Protein AF-A0A6I4MBW2-F1 (afdb_monomer_lite)

Foldseek 3Di:
DDDDDADKWKFWAWFAPQKKKKKKKKKFWDWADDPDPPGPGTDIDIDIDIFIWMWGDDAAKTDWTAGDPVQRQFTKIWHWHADPNGIGIMIMGDQRDDQDPPPSRRSYIDPMDMDMAHPPRDDSHDFDDPDDDDDDPVSSVVVNVVCVVCVPPRDDTDTDGDDDDPPPPDDDD

Radius of gyration: 21.02 Å; chains: 1; bounding box: 52×45×61 Å

Organism: NCBI:txid2650748

Structure (mmCIF, N/CA/C/O backbone):
data_AF-A0A6I4MBW2-F1
#
_entry.id   AF-A0A6I4MBW2-F1
#
loop_
_atom_site.group_PDB
_atom_site.id
_atom_site.type_symbol
_atom_site.label_atom_id
_atom_site.label_alt_id
_atom_site.label_comp_id
_atom_site.label_asym_id
_atom_site.label_entity_id
_atom_site.label_seq_id
_atom_site.pdbx_PDB_ins_code
_atom_site.Cartn_x
_atom_site.Cartn_y
_atom_site.Cartn_z
_atom_site.occupancy
_atom_site.B_iso_or_equiv
_atom_site.auth_seq_id
_atom_site.auth_comp_id
_atom_site.auth_asym_id
_atom_site.auth_atom_id
_atom_site.pdbx_PDB_model_num
ATOM 1 N N . MET A 1 1 ? 15.282 -25.421 -1.056 1.00 30.36 1 MET A N 1
ATOM 2 C CA . MET A 1 1 ? 15.347 -24.309 -2.029 1.00 30.36 1 MET A CA 1
ATOM 3 C C . MET A 1 1 ? 14.236 -23.324 -1.684 1.00 30.36 1 MET A C 1
ATOM 5 O O . MET A 1 1 ? 13.072 -23.618 -1.922 1.00 30.36 1 MET A O 1
ATOM 9 N N . VAL A 1 2 ? 14.560 -22.245 -0.965 1.00 24.80 2 VAL A N 1
ATOM 10 C CA . VAL A 1 2 ? 13.555 -21.325 -0.402 1.00 24.80 2 VAL A CA 1
ATOM 11 C C . VAL A 1 2 ? 13.124 -20.340 -1.486 1.00 24.80 2 VAL A C 1
ATOM 13 O O . VAL A 1 2 ? 13.929 -19.567 -1.992 1.00 24.80 2 VAL A O 1
ATOM 16 N N . SER A 1 3 ? 11.852 -20.411 -1.872 1.00 27.53 3 SER A N 1
ATOM 17 C CA . SER A 1 3 ? 11.255 -19.575 -2.912 1.00 27.53 3 SER A CA 1
ATOM 18 C C . SER A 1 3 ? 11.026 -18.140 -2.408 1.00 27.53 3 SER A C 1
ATOM 20 O O . SER A 1 3 ? 10.210 -17.874 -1.518 1.00 27.53 3 SER A O 1
ATOM 22 N N . LEU A 1 4 ? 11.765 -17.192 -2.982 1.00 38.53 4 LEU A N 1
ATOM 23 C CA . LEU A 1 4 ? 11.577 -15.749 -2.827 1.00 38.53 4 LEU A CA 1
ATOM 24 C C . LEU A 1 4 ? 10.564 -15.248 -3.876 1.00 38.53 4 LEU A C 1
ATOM 26 O O . LEU A 1 4 ? 10.945 -14.817 -4.954 1.00 38.53 4 LEU A O 1
ATOM 30 N N . ALA A 1 5 ? 9.261 -15.338 -3.590 1.00 37.22 5 ALA A N 1
ATOM 31 C CA . ALA A 1 5 ? 8.210 -14.545 -4.253 1.00 37.22 5 ALA A CA 1
ATOM 32 C C . ALA A 1 5 ? 6.895 -14.527 -3.432 1.00 37.22 5 ALA A C 1
ATOM 34 O O . ALA A 1 5 ? 6.623 -15.513 -2.740 1.00 37.22 5 ALA A O 1
ATOM 35 N N . PRO A 1 6 ? 6.033 -13.489 -3.506 1.00 48.16 6 PRO A N 1
ATOM 36 C CA . PRO A 1 6 ? 6.287 -12.066 -3.733 1.00 48.16 6 PRO A CA 1
ATOM 37 C C . PRO A 1 6 ? 5.987 -11.216 -2.474 1.00 48.16 6 PRO A C 1
ATOM 39 O O . PRO A 1 6 ? 5.326 -11.648 -1.526 1.00 48.16 6 PRO A O 1
ATOM 42 N N . SER A 1 7 ? 6.545 -10.009 -2.462 1.00 42.25 7 SER A N 1
ATOM 43 C CA . SER A 1 7 ? 6.583 -9.067 -1.344 1.00 42.25 7 SER A CA 1
ATOM 44 C C . SER A 1 7 ? 5.330 -8.188 -1.302 1.00 42.25 7 SER A C 1
ATOM 46 O O . SER A 1 7 ? 5.240 -7.203 -2.029 1.00 42.25 7 SER A O 1
ATOM 48 N N . SER A 1 8 ? 4.374 -8.521 -0.436 1.00 44.78 8 SER A N 1
ATOM 49 C CA . SER A 1 8 ? 3.382 -7.559 0.058 1.00 44.78 8 SER A CA 1
ATOM 50 C C . SER A 1 8 ? 3.852 -7.026 1.409 1.00 44.78 8 SER A C 1
ATOM 52 O O . SER A 1 8 ? 4.191 -7.824 2.290 1.00 44.78 8 SER A O 1
ATOM 54 N N . LEU A 1 9 ? 3.846 -5.709 1.601 1.00 51.44 9 LEU A N 1
ATOM 55 C CA . LEU A 1 9 ? 4.082 -5.116 2.915 1.00 51.44 9 LEU A CA 1
ATOM 56 C C . LEU A 1 9 ? 2.735 -4.720 3.519 1.00 51.44 9 LEU A C 1
ATOM 58 O O . LEU A 1 9 ? 2.014 -3.909 2.946 1.00 51.44 9 LEU A O 1
ATOM 62 N N . GLY A 1 10 ? 2.390 -5.319 4.657 1.00 39.66 10 GLY A N 1
ATOM 63 C CA . GLY A 1 10 ? 1.231 -4.930 5.453 1.00 39.66 10 GLY A CA 1
ATOM 64 C C . GLY A 1 10 ? 1.651 -4.105 6.663 1.00 39.66 10 GLY A C 1
ATOM 65 O O . GLY A 1 10 ? 2.543 -4.524 7.399 1.00 39.66 10 GLY A O 1
ATOM 66 N N . ALA A 1 11 ? 0.996 -2.972 6.895 1.00 46.81 11 ALA A N 1
ATOM 67 C CA . ALA A 1 11 ? 0.991 -2.286 8.182 1.00 46.81 11 ALA A CA 1
ATOM 68 C C . ALA A 1 11 ? -0.453 -2.256 8.691 1.00 46.81 11 ALA A C 1
ATOM 70 O O . ALA A 1 11 ? -1.370 -1.986 7.924 1.00 46.81 11 ALA A O 1
ATOM 71 N N . ALA A 1 12 ? -0.682 -2.552 9.968 1.00 44.44 12 ALA A N 1
ATOM 72 C CA . ALA A 1 12 ? -2.024 -2.575 10.543 1.00 44.44 12 ALA A CA 1
ATOM 73 C C . ALA A 1 12 ? -2.262 -1.355 11.441 1.00 44.44 12 ALA A C 1
ATOM 75 O O . ALA A 1 12 ? -2.073 -1.465 12.650 1.00 44.44 12 ALA A O 1
ATOM 76 N N . PRO A 1 13 ? -2.637 -0.184 10.894 1.00 44.97 13 PRO A N 1
ATOM 77 C CA . PRO A 1 13 ? -2.976 0.954 11.727 1.00 44.97 13 PRO A CA 1
ATOM 78 C C . PRO A 1 13 ? -4.255 0.678 12.515 1.00 44.97 13 PRO A C 1
ATOM 80 O O . PRO A 1 13 ? -5.359 0.555 11.979 1.00 44.97 13 PRO A O 1
ATOM 83 N N . SER A 1 14 ? -4.106 0.592 13.833 1.00 48.09 14 SER A N 1
ATOM 84 C CA . SER A 1 14 ? -5.254 0.647 14.721 1.00 48.09 14 SER A CA 1
ATOM 85 C C . SER A 1 14 ? -5.741 2.093 14.748 1.00 48.09 14 SER A C 1
ATOM 87 O O . SER A 1 14 ? -5.115 2.932 15.388 1.00 48.09 14 SER A O 1
ATOM 89 N N . THR A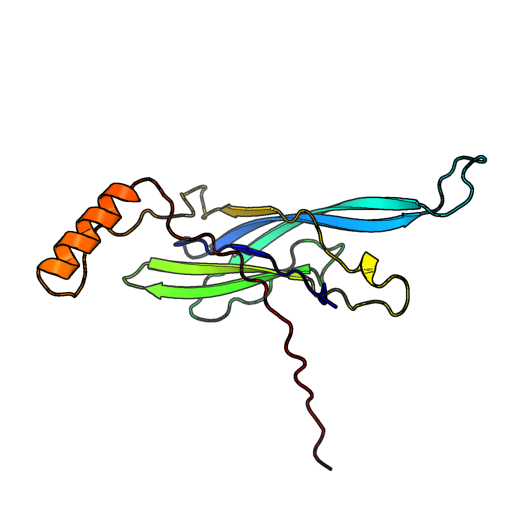 1 15 ? -6.851 2.329 14.037 1.00 51.53 15 THR A N 1
ATOM 90 C CA . THR A 1 15 ? -7.795 3.461 14.111 1.00 51.53 15 THR A CA 1
ATOM 91 C C . THR A 1 15 ? -7.421 4.774 13.431 1.00 51.53 15 THR A C 1
ATOM 93 O O . THR A 1 15 ? -6.793 5.645 14.018 1.00 51.53 15 THR A O 1
ATOM 96 N N . CYS A 1 16 ? -7.966 4.957 12.223 1.00 46.81 16 CYS A N 1
ATOM 97 C CA . CYS A 1 16 ? -8.127 6.253 11.568 1.00 46.81 16 CYS A CA 1
ATOM 98 C C . CYS A 1 16 ? -9.606 6.700 11.566 1.00 46.81 16 CYS A C 1
ATOM 100 O O . CYS A 1 16 ? -10.502 5.849 11.531 1.00 46.81 16 CYS A O 1
ATOM 102 N N . PRO A 1 17 ? -9.885 8.017 11.550 1.00 50.69 17 PRO A N 1
ATOM 103 C CA . PRO A 1 17 ? -11.165 8.565 11.099 1.00 50.69 17 PRO A CA 1
ATOM 104 C C . PRO A 1 17 ? -11.440 8.158 9.641 1.00 50.69 17 PRO A C 1
ATOM 106 O O . PRO A 1 17 ? -10.526 7.735 8.945 1.00 50.69 17 PRO A O 1
ATOM 109 N N . ALA A 1 18 ? -12.687 8.296 9.185 1.00 56.25 18 ALA A N 1
ATOM 110 C CA . ALA A 1 18 ? -13.297 7.689 7.986 1.00 56.25 18 ALA A CA 1
ATOM 111 C C . ALA A 1 18 ? -12.506 7.675 6.648 1.00 56.25 18 ALA A C 1
ATOM 113 O O . ALA A 1 18 ? -12.860 6.912 5.748 1.00 56.25 18 ALA A O 1
ATOM 114 N N . THR A 1 19 ? -11.438 8.457 6.510 1.00 59.69 19 THR A N 1
ATOM 115 C CA . THR A 1 19 ? -10.528 8.449 5.357 1.00 59.69 19 THR A CA 1
ATOM 116 C C . THR A 1 19 ? -9.094 8.497 5.869 1.00 59.69 19 THR A C 1
ATOM 118 O O . THR A 1 19 ? -8.813 9.281 6.758 1.00 59.69 19 THR A O 1
ATOM 121 N N . SER A 1 20 ? -8.161 7.730 5.314 1.00 73.31 20 SER A N 1
ATOM 122 C CA . SER A 1 20 ? -6.739 7.824 5.688 1.00 73.31 20 SER A CA 1
ATOM 123 C C . SER A 1 20 ? -5.910 8.218 4.481 1.00 73.31 20 SER A C 1
ATOM 125 O O . SER A 1 20 ? -6.042 7.595 3.428 1.00 73.31 20 SER A O 1
ATOM 127 N N . ALA A 1 21 ? -5.050 9.225 4.625 1.00 85.00 21 ALA A N 1
ATOM 128 C CA . ALA A 1 21 ? -3.999 9.462 3.643 1.00 85.00 21 ALA A CA 1
ATOM 129 C C . ALA A 1 21 ? -2.893 8.425 3.863 1.00 85.00 21 ALA A C 1
ATOM 131 O O . ALA A 1 21 ? -2.485 8.172 5.000 1.00 85.00 21 ALA A O 1
ATOM 132 N N . VAL A 1 22 ? -2.448 7.793 2.785 1.00 87.69 22 VAL A N 1
ATOM 133 C CA . VAL A 1 22 ? -1.361 6.821 2.797 1.00 87.69 22 VAL A CA 1
ATOM 134 C C . VAL A 1 22 ? -0.286 7.306 1.852 1.00 87.69 22 VAL A C 1
ATOM 136 O O . VAL A 1 22 ? -0.557 7.484 0.669 1.00 87.69 22 VAL A O 1
ATOM 139 N N . ASP A 1 23 ? 0.924 7.452 2.374 1.00 89.62 23 ASP A N 1
ATOM 140 C CA . ASP A 1 23 ? 2.124 7.682 1.581 1.00 89.62 23 ASP A CA 1
ATOM 141 C C . ASP A 1 23 ? 2.949 6.399 1.570 1.00 89.62 23 ASP A C 1
ATOM 143 O O . ASP A 1 23 ? 3.137 5.759 2.610 1.00 89.62 23 ASP A O 1
ATOM 147 N N . ALA A 1 24 ? 3.462 6.020 0.408 1.00 89.69 24 ALA A N 1
ATOM 148 C CA . ALA A 1 24 ? 4.340 4.873 0.268 1.00 89.69 24 ALA A CA 1
ATOM 149 C C . ALA A 1 24 ? 5.577 5.235 -0.550 1.00 89.69 24 ALA A C 1
ATOM 151 O O . ALA A 1 24 ? 5.486 5.915 -1.569 1.00 89.69 24 ALA A O 1
ATOM 152 N N . ASP A 1 25 ? 6.719 4.719 -0.105 1.00 90.50 25 ASP A N 1
ATOM 153 C CA . ASP A 1 25 ? 7.981 4.724 -0.836 1.00 90.50 25 ASP A CA 1
ATOM 154 C C . ASP A 1 25 ? 8.377 3.280 -1.114 1.00 90.50 25 ASP A C 1
ATOM 156 O O . ASP A 1 25 ? 8.262 2.414 -0.243 1.00 90.50 25 ASP A O 1
ATOM 160 N N . TRP A 1 26 ? 8.883 3.008 -2.305 1.00 91.00 26 TRP A N 1
ATOM 161 C CA . TRP A 1 26 ? 9.418 1.702 -2.658 1.00 91.00 26 TRP A CA 1
ATOM 162 C C . TRP A 1 26 ? 10.512 1.843 -3.713 1.00 91.00 26 TRP A C 1
ATOM 164 O O . TRP A 1 26 ? 10.826 2.939 -4.164 1.00 91.00 26 TRP A O 1
ATOM 174 N N . ALA A 1 27 ? 11.160 0.743 -4.074 1.00 89.81 27 ALA A N 1
ATOM 175 C CA . ALA A 1 27 ? 12.147 0.743 -5.143 1.00 89.81 27 ALA A CA 1
ATOM 176 C C . ALA A 1 27 ? 12.092 -0.548 -5.957 1.00 89.81 27 ALA A C 1
ATOM 178 O O . ALA A 1 27 ? 11.747 -1.611 -5.431 1.00 89.81 27 ALA A O 1
ATOM 179 N N . TYR A 1 28 ? 12.505 -0.447 -7.217 1.00 87.75 28 TYR A N 1
ATOM 180 C CA . TYR A 1 28 ? 12.772 -1.577 -8.105 1.00 87.75 28 TYR A CA 1
ATOM 181 C C . TYR A 1 28 ? 14.231 -1.565 -8.551 1.00 87.75 28 TYR A C 1
ATOM 183 O O . TYR A 1 28 ? 14.943 -0.571 -8.383 1.00 87.75 28 TYR A O 1
ATOM 191 N N . HIS A 1 29 ? 14.660 -2.677 -9.139 1.00 86.94 29 HIS A N 1
ATOM 192 C CA . HIS A 1 29 ? 15.911 -2.738 -9.876 1.00 86.94 29 HIS A CA 1
ATOM 193 C C . HIS A 1 29 ? 15.613 -2.897 -11.359 1.00 86.94 29 HIS A C 1
ATOM 195 O O . HIS A 1 29 ? 14.813 -3.739 -11.762 1.00 86.94 29 HIS A O 1
ATOM 201 N N . GLU A 1 30 ? 16.292 -2.105 -12.168 1.00 86.19 30 GLU A N 1
ATOM 202 C CA . GLU A 1 30 ? 16.276 -2.222 -13.617 1.00 86.19 30 GLU A CA 1
ATOM 203 C C . GLU A 1 30 ? 17.689 -2.489 -14.123 1.00 86.19 30 GLU A C 1
ATOM 205 O O . GLU A 1 30 ? 18.680 -2.173 -13.459 1.00 86.19 30 GLU A O 1
ATOM 210 N N . ARG A 1 31 ? 17.783 -3.101 -15.298 1.00 85.25 31 ARG A N 1
ATOM 211 C CA . ARG A 1 31 ? 19.064 -3.424 -15.910 1.00 85.25 31 ARG A CA 1
ATOM 212 C C . ARG A 1 31 ? 19.383 -2.360 -16.954 1.00 85.25 31 ARG A C 1
ATOM 214 O O . ARG A 1 31 ? 18.611 -2.195 -17.893 1.00 85.25 31 ARG A O 1
ATOM 221 N N . VAL A 1 32 ? 20.492 -1.649 -16.778 1.00 86.00 32 VAL A N 1
ATOM 222 C CA . VAL A 1 32 ? 20.876 -0.494 -17.607 1.00 86.00 32 VAL A CA 1
ATOM 223 C C . VAL A 1 32 ? 22.298 -0.689 -18.112 1.00 86.00 32 VAL A C 1
ATOM 225 O O . VAL A 1 32 ? 23.141 -1.239 -17.404 1.00 86.00 32 VAL A O 1
ATOM 228 N N . TYR A 1 33 ? 22.561 -0.251 -19.339 1.00 84.31 33 TYR A N 1
ATOM 229 C CA . TYR A 1 33 ? 23.917 -0.148 -19.865 1.00 84.31 33 TYR A CA 1
ATOM 230 C C . TYR A 1 33 ? 24.496 1.201 -19.427 1.00 84.31 33 TYR A C 1
ATOM 232 O O . TYR A 1 33 ? 23.868 2.221 -19.714 1.00 84.31 33 TYR A O 1
ATOM 240 N N . PRO A 1 34 ? 25.614 1.222 -18.681 1.00 82.00 34 PRO A N 1
ATOM 241 C CA . PRO A 1 34 ? 26.290 2.470 -18.342 1.00 82.00 34 PRO A CA 1
ATOM 242 C C . PRO A 1 34 ? 26.684 3.236 -19.609 1.00 82.00 34 PRO A C 1
ATOM 244 O O . PRO A 1 34 ? 26.941 2.620 -20.641 1.00 82.00 34 PRO A O 1
ATOM 247 N N . GLU A 1 35 ? 26.745 4.564 -19.519 1.00 78.00 35 GLU A N 1
ATOM 248 C CA . GLU A 1 35 ? 27.224 5.416 -20.620 1.00 78.00 35 GLU A CA 1
ATOM 249 C C . GLU A 1 35 ? 28.761 5.412 -20.738 1.00 78.00 35 GLU A C 1
ATOM 251 O O . GLU A 1 35 ? 29.297 5.862 -21.746 1.00 78.00 35 GLU A O 1
ATOM 256 N N . ASP A 1 36 ? 29.470 4.874 -19.738 1.00 78.25 36 ASP A N 1
ATOM 257 C CA . ASP A 1 36 ? 30.932 4.786 -19.714 1.00 78.25 36 ASP A CA 1
ATOM 258 C C . ASP A 1 36 ? 31.459 3.744 -20.719 1.00 78.25 36 ASP A C 1
ATOM 260 O O . ASP A 1 36 ? 31.062 2.576 -20.677 1.00 78.25 36 ASP A O 1
ATOM 264 N N . GLU A 1 37 ? 32.412 4.135 -21.576 1.00 66.00 37 GLU A N 1
ATOM 265 C CA . GLU A 1 37 ? 33.012 3.252 -22.597 1.00 66.00 37 GLU A CA 1
ATOM 266 C C . GLU A 1 37 ? 33.766 2.046 -21.999 1.00 66.00 37 GLU A C 1
ATOM 268 O O . GLU A 1 37 ? 33.879 1.005 -22.647 1.00 66.00 37 GLU A O 1
ATOM 273 N N . ASP A 1 38 ? 34.216 2.139 -20.743 1.00 71.81 38 ASP A N 1
ATOM 274 C CA . ASP A 1 38 ? 34.913 1.057 -20.031 1.00 71.81 38 ASP A CA 1
ATOM 275 C C . ASP A 1 38 ? 33.961 -0.000 -19.430 1.00 71.81 38 ASP A C 1
ATOM 277 O O . ASP A 1 38 ? 34.396 -1.038 -18.912 1.00 71.81 38 ASP A O 1
ATOM 281 N N . ALA A 1 39 ? 32.643 0.229 -19.472 1.00 70.38 39 ALA A N 1
ATOM 282 C CA . ALA A 1 39 ? 31.670 -0.678 -18.882 1.00 70.38 39 ALA A CA 1
ATOM 283 C C . ALA A 1 39 ? 31.487 -1.950 -19.722 1.00 70.38 39 ALA A C 1
ATOM 285 O O . ALA A 1 39 ? 30.875 -1.963 -20.787 1.00 70.38 39 ALA A O 1
ATOM 286 N N . THR A 1 40 ? 31.933 -3.084 -19.183 1.00 73.31 40 THR A N 1
ATOM 287 C CA . THR A 1 40 ? 31.923 -4.376 -19.894 1.00 73.31 40 THR A CA 1
ATOM 288 C C . THR A 1 40 ? 30.547 -5.071 -19.925 1.00 73.31 40 THR A C 1
ATOM 290 O O . THR A 1 40 ? 30.439 -6.229 -20.328 1.00 73.31 40 THR A O 1
ATOM 293 N N . GLY A 1 41 ? 29.467 -4.414 -19.486 1.00 80.25 41 GLY A N 1
ATOM 294 C CA . GLY A 1 41 ? 28.130 -5.004 -19.531 1.00 80.25 41 GLY A CA 1
ATOM 295 C C . GLY A 1 41 ? 27.059 -4.289 -18.702 1.00 80.25 41 GLY A C 1
ATOM 296 O O . GLY A 1 41 ? 27.333 -3.310 -18.010 1.00 80.25 41 GLY A O 1
ATOM 297 N N . PRO A 1 42 ? 25.810 -4.786 -18.762 1.00 83.69 42 PRO A N 1
ATOM 298 C CA . PRO A 1 42 ? 24.673 -4.134 -18.133 1.00 83.69 42 PRO A CA 1
ATOM 299 C C . PRO A 1 42 ? 24.675 -4.334 -16.614 1.00 83.69 42 PRO A C 1
ATOM 301 O O . PRO A 1 42 ? 24.750 -5.466 -16.120 1.00 83.69 42 PRO A O 1
ATOM 304 N N . VAL A 1 43 ? 24.509 -3.233 -15.886 1.00 87.88 43 VAL A N 1
ATOM 305 C CA . VAL A 1 43 ? 24.487 -3.174 -14.421 1.00 87.88 43 VAL A CA 1
ATOM 306 C C . VAL A 1 43 ? 23.058 -3.054 -13.895 1.00 87.88 43 VAL A C 1
ATOM 308 O O . VAL A 1 43 ? 22.142 -2.638 -14.607 1.00 87.88 43 VAL A O 1
ATOM 311 N N . TRP A 1 44 ? 22.851 -3.422 -12.632 1.00 85.69 44 TRP A N 1
ATOM 312 C CA . TRP A 1 44 ? 21.578 -3.200 -11.951 1.00 85.69 44 TRP A CA 1
ATOM 313 C C . TRP A 1 44 ? 21.545 -1.802 -11.338 1.00 85.69 44 TRP A C 1
ATOM 315 O O . TRP A 1 44 ? 22.353 -1.481 -10.467 1.00 85.69 44 TRP A O 1
ATOM 325 N N . ARG A 1 45 ? 20.584 -0.985 -11.766 1.00 88.31 45 ARG A N 1
ATOM 326 C CA . ARG A 1 45 ? 20.314 0.343 -11.216 1.00 88.31 45 ARG A CA 1
ATOM 327 C C . ARG A 1 45 ? 19.077 0.296 -10.331 1.00 88.31 45 ARG A C 1
ATOM 329 O O . ARG A 1 45 ? 18.069 -0.316 -10.677 1.00 88.31 45 ARG A O 1
ATOM 336 N N . ARG A 1 46 ? 19.152 0.962 -9.181 1.00 89.25 46 ARG A N 1
ATOM 337 C CA . ARG A 1 46 ? 18.015 1.159 -8.278 1.00 89.25 46 ARG A CA 1
ATOM 338 C C . ARG A 1 46 ? 17.167 2.337 -8.755 1.00 89.25 46 ARG A C 1
ATOM 340 O O . ARG A 1 46 ? 17.699 3.431 -8.921 1.00 89.25 46 ARG A O 1
ATOM 347 N N . VAL A 1 47 ? 15.857 2.127 -8.861 1.00 89.94 47 VAL A N 1
ATOM 348 C CA . VAL A 1 47 ? 14.872 3.166 -9.194 1.00 89.94 47 VAL A CA 1
ATOM 349 C C . VAL A 1 47 ? 13.934 3.354 -8.003 1.00 89.94 47 VAL A C 1
ATOM 351 O O . VAL A 1 47 ? 13.150 2.446 -7.712 1.00 89.94 47 VAL A O 1
ATOM 354 N N . PRO A 1 48 ? 14.051 4.466 -7.253 1.00 92.56 48 PRO A N 1
ATOM 355 C CA . PRO A 1 48 ? 13.125 4.782 -6.177 1.00 92.56 48 PRO A CA 1
ATOM 356 C C . PRO A 1 48 ? 11.808 5.320 -6.740 1.00 92.56 48 PRO A C 1
ATOM 358 O O . PRO A 1 48 ? 11.797 6.117 -7.672 1.00 92.56 48 PRO A O 1
ATOM 361 N N . GLU A 1 49 ? 10.711 4.922 -6.114 1.00 92.62 49 GLU A N 1
ATOM 362 C CA . GLU A 1 49 ? 9.351 5.316 -6.451 1.00 92.62 49 GLU A CA 1
ATOM 363 C C . GLU A 1 49 ? 8.612 5.760 -5.192 1.00 92.62 49 GLU A C 1
ATOM 365 O O . GLU A 1 49 ? 8.866 5.274 -4.084 1.00 92.62 49 GLU A O 1
ATOM 370 N N . ARG A 1 50 ? 7.689 6.701 -5.372 1.00 93.44 50 ARG A N 1
ATOM 371 C CA . ARG A 1 50 ? 6.839 7.240 -4.312 1.00 93.44 50 ARG A CA 1
ATOM 372 C C . ARG A 1 50 ? 5.430 7.430 -4.845 1.00 93.44 50 ARG A C 1
ATOM 374 O O . ARG A 1 50 ? 5.231 7.732 -6.023 1.00 93.44 50 ARG A O 1
ATOM 381 N N . GLY A 1 51 ? 4.452 7.307 -3.961 1.00 92.81 51 GLY A N 1
ATOM 382 C CA . GLY A 1 51 ? 3.085 7.679 -4.269 1.00 92.81 51 GLY A CA 1
ATOM 383 C C . GLY A 1 51 ? 2.234 7.878 -3.027 1.00 92.81 51 GLY A C 1
ATOM 384 O O . GLY A 1 51 ? 2.627 7.501 -1.920 1.00 92.81 51 GLY A O 1
ATOM 385 N N . SER A 1 52 ? 1.066 8.471 -3.242 1.00 92.50 52 SER A N 1
ATOM 386 C CA . SER A 1 52 ? 0.132 8.849 -2.189 1.00 92.50 52 SER A CA 1
ATOM 387 C C . SER A 1 52 ? -1.292 8.526 -2.621 1.00 92.50 52 SER A C 1
ATOM 389 O O . SER A 1 52 ? -1.658 8.728 -3.776 1.00 92.50 52 SER A O 1
ATOM 391 N N . ALA A 1 53 ? -2.105 8.031 -1.694 1.00 91.25 53 ALA A N 1
ATOM 392 C CA . ALA A 1 53 ? -3.489 7.658 -1.957 1.00 91.25 53 ALA A CA 1
ATOM 393 C C . ALA A 1 53 ? -4.384 7.924 -0.744 1.00 91.25 53 ALA A C 1
ATOM 395 O O . ALA A 1 53 ? -3.924 7.971 0.398 1.00 91.25 53 ALA A O 1
ATOM 396 N N . HIS A 1 54 ? -5.689 8.049 -0.985 1.00 89.19 54 HIS A N 1
ATOM 397 C CA . HIS A 1 54 ? -6.688 8.188 0.072 1.00 89.19 54 HIS A CA 1
ATOM 398 C C . HIS A 1 54 ? -7.532 6.922 0.182 1.00 89.19 54 HIS A C 1
ATOM 400 O O . HIS A 1 54 ? -8.382 6.656 -0.662 1.00 89.19 54 HIS A O 1
ATOM 406 N N . LEU A 1 55 ? -7.348 6.170 1.267 1.00 87.00 55 LEU A N 1
ATOM 407 C CA . LEU A 1 55 ? -8.179 5.008 1.559 1.00 87.00 55 LEU A CA 1
ATOM 408 C C . LEU A 1 55 ? -9.481 5.443 2.228 1.00 87.00 55 LEU A C 1
ATOM 410 O O . LEU A 1 55 ? -9.477 5.956 3.349 1.00 87.00 55 LEU A O 1
ATOM 414 N N . LYS A 1 56 ? -10.605 5.184 1.559 1.00 87.06 56 LYS A N 1
ATOM 415 C CA . LYS A 1 56 ? -11.945 5.331 2.140 1.00 87.06 56 LYS A CA 1
ATOM 416 C C . LYS A 1 56 ? -12.231 4.140 3.049 1.00 87.06 56 LYS A C 1
ATOM 418 O O . LYS A 1 56 ? -12.296 3.004 2.574 1.00 87.06 56 LYS A O 1
ATOM 423 N N . LEU A 1 57 ? -12.398 4.382 4.348 1.00 84.38 57 LEU A N 1
ATOM 424 C CA . LEU A 1 57 ? -12.644 3.314 5.310 1.00 84.38 57 LEU A CA 1
ATOM 425 C C . LEU A 1 57 ? -14.099 2.853 5.232 1.00 84.38 57 LEU A C 1
ATOM 427 O O . LEU A 1 57 ? -15.035 3.636 5.369 1.00 84.38 57 LEU A O 1
ATOM 431 N N . ARG A 1 58 ? -14.274 1.549 5.034 1.00 87.88 58 ARG A N 1
ATOM 432 C CA . ARG A 1 58 ? -15.559 0.853 5.098 1.00 87.88 58 ARG A CA 1
ATOM 433 C C . ARG A 1 58 ? -15.355 -0.504 5.743 1.00 87.88 58 ARG A C 1
ATOM 435 O O . ARG A 1 58 ? -14.276 -1.082 5.632 1.00 87.88 58 ARG A O 1
ATOM 442 N N . GLU A 1 59 ? -16.387 -1.032 6.381 1.00 88.81 59 GLU A N 1
ATOM 443 C CA . GLU A 1 59 ? -16.303 -2.360 6.973 1.00 88.81 59 GLU A CA 1
ATOM 444 C C . GLU A 1 59 ? -16.063 -3.430 5.897 1.00 88.81 59 GLU A C 1
ATOM 446 O O . GLU A 1 59 ? -16.662 -3.411 4.821 1.00 88.81 59 GLU A O 1
ATOM 451 N N . GLY A 1 60 ? -15.133 -4.346 6.169 1.00 88.06 60 GLY A N 1
ATOM 452 C CA . GLY A 1 60 ? -14.697 -5.370 5.227 1.00 88.06 60 GLY A CA 1
ATOM 453 C C . GLY A 1 60 ? -13.463 -4.967 4.417 1.00 88.06 60 GLY A C 1
ATOM 454 O O . GLY A 1 60 ? -12.524 -4.366 4.936 1.00 88.06 60 GLY A O 1
ATOM 455 N N . ILE A 1 61 ? -13.414 -5.404 3.156 1.00 88.31 61 ILE A N 1
ATOM 456 C CA . ILE A 1 61 ? -12.263 -5.202 2.264 1.00 88.31 61 ILE A CA 1
ATOM 457 C C . ILE A 1 61 ? -12.336 -3.802 1.638 1.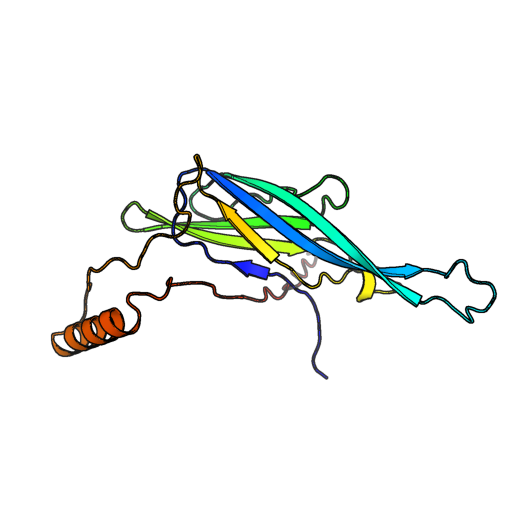00 88.31 61 ILE A C 1
ATOM 459 O O . ILE A 1 61 ? -13.350 -3.411 1.043 1.00 88.31 61 ILE A O 1
ATOM 463 N N . LEU A 1 62 ? -11.244 -3.052 1.759 1.00 88.81 62 LEU A N 1
ATOM 464 C CA . LEU A 1 62 ? -11.090 -1.729 1.167 1.00 88.81 62 LEU A CA 1
ATOM 465 C C . LEU A 1 62 ? -10.774 -1.864 -0.323 1.00 88.81 62 LEU A C 1
ATOM 467 O O . LEU A 1 62 ? -10.014 -2.747 -0.729 1.00 88.81 62 LEU A O 1
ATOM 471 N N . ALA A 1 63 ? -11.369 -0.996 -1.139 1.00 90.88 63 ALA A N 1
ATOM 472 C CA . ALA A 1 63 ? -11.052 -0.956 -2.560 1.00 90.88 63 ALA A CA 1
ATOM 473 C C . ALA A 1 63 ? -9.558 -0.622 -2.753 1.00 90.88 63 ALA A C 1
ATOM 475 O O . ALA A 1 63 ? -9.018 0.158 -1.965 1.00 90.88 63 ALA A O 1
ATOM 476 N N . PRO A 1 64 ? -8.874 -1.230 -3.737 1.00 91.94 64 PRO A N 1
ATOM 477 C CA . PRO A 1 64 ? -7.518 -0.834 -4.083 1.00 91.94 64 PRO A CA 1
ATOM 478 C C . PRO A 1 64 ? -7.493 0.590 -4.644 1.00 91.94 64 PRO A C 1
ATOM 480 O O . PRO A 1 64 ? -8.295 0.918 -5.515 1.00 91.94 64 PRO A O 1
ATOM 483 N N . GLU A 1 65 ? -6.552 1.398 -4.174 1.00 93.31 65 GLU A N 1
ATOM 484 C CA . GLU A 1 65 ? -6.320 2.772 -4.616 1.00 93.31 65 GLU A CA 1
ATOM 485 C C . GLU A 1 65 ? -4.918 2.883 -5.226 1.00 93.31 65 GLU A C 1
ATOM 487 O O . GLU A 1 65 ? -3.954 2.302 -4.716 1.00 93.31 65 GLU A O 1
ATOM 492 N N . GLN A 1 66 ? -4.801 3.614 -6.334 1.00 94.00 66 GLN A N 1
ATOM 493 C CA . GLN A 1 66 ? -3.526 3.818 -7.028 1.00 94.00 66 GLN A CA 1
ATOM 494 C C . GLN A 1 66 ? -2.668 4.838 -6.280 1.00 94.00 66 GLN A C 1
ATOM 496 O O . GLN A 1 66 ? -3.177 5.859 -5.823 1.00 94.00 66 GLN A O 1
ATOM 501 N N . LEU A 1 67 ? -1.364 4.570 -6.180 1.00 91.81 67 LEU A N 1
ATOM 502 C CA . LEU A 1 67 ? -0.413 5.456 -5.500 1.00 91.81 67 LEU A CA 1
ATOM 503 C C . LEU A 1 67 ? 0.217 6.488 -6.439 1.00 91.81 67 LEU A C 1
ATOM 505 O O . LEU A 1 67 ? 0.521 7.600 -6.013 1.00 91.81 67 LEU A O 1
ATOM 509 N N . ASN A 1 68 ? 0.438 6.130 -7.704 1.00 91.69 68 ASN A N 1
ATOM 510 C CA . ASN A 1 68 ? 0.906 7.045 -8.739 1.00 91.69 68 ASN A CA 1
ATOM 511 C C . ASN A 1 68 ? 0.475 6.562 -10.136 1.00 91.69 68 ASN A C 1
ATOM 513 O O . ASN A 1 68 ? 0.053 5.421 -10.311 1.00 91.69 68 ASN A O 1
ATOM 517 N N . ALA A 1 69 ? 0.575 7.447 -11.131 1.00 90.38 69 ALA A N 1
ATOM 518 C CA . ALA A 1 69 ? 0.199 7.143 -12.514 1.00 90.38 69 ALA A CA 1
ATOM 519 C C . ALA A 1 69 ? 1.275 6.360 -13.291 1.00 90.38 69 ALA A C 1
ATOM 521 O O . ALA A 1 69 ? 0.983 5.819 -14.353 1.00 90.38 69 ALA A O 1
ATOM 522 N N . VAL A 1 70 ? 2.515 6.323 -12.788 1.00 89.38 70 VAL A N 1
ATOM 523 C CA . VAL A 1 70 ? 3.650 5.662 -13.455 1.00 89.38 70 VAL A CA 1
ATOM 524 C C . VAL A 1 70 ? 3.553 4.141 -13.311 1.00 89.38 70 VAL A C 1
ATOM 526 O O . VAL A 1 70 ? 3.827 3.415 -14.262 1.00 89.38 70 VAL A O 1
ATOM 529 N N . HIS A 1 71 ? 3.119 3.667 -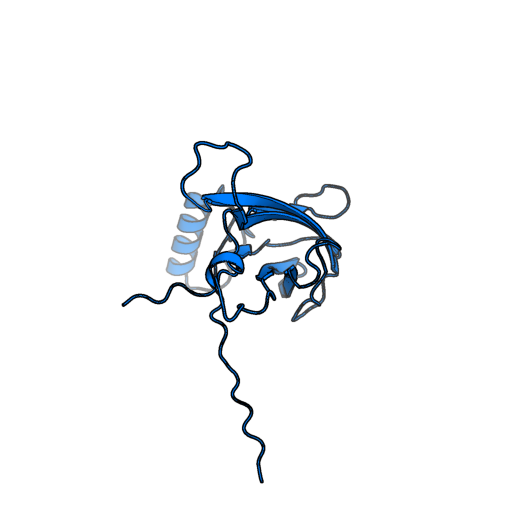12.140 1.00 87.94 71 HIS A N 1
ATOM 530 C CA . HIS A 1 71 ? 2.963 2.248 -11.812 1.00 87.94 71 HIS A CA 1
ATOM 531 C C . HIS A 1 71 ? 1.544 1.980 -11.276 1.00 87.94 71 HIS A C 1
ATOM 533 O O . HIS A 1 71 ? 1.385 1.685 -10.088 1.00 87.94 71 HIS A O 1
ATOM 539 N N . PRO A 1 72 ? 0.496 2.087 -12.119 1.00 90.50 72 PRO A N 1
ATOM 540 C CA . PRO A 1 72 ? -0.908 1.962 -11.699 1.00 90.50 72 PRO A CA 1
ATOM 541 C C . PRO A 1 72 ? -1.266 0.593 -11.094 1.00 90.50 72 PRO A C 1
ATOM 543 O O . PRO A 1 72 ? -2.256 0.451 -10.379 1.00 90.50 72 PRO A O 1
ATOM 546 N N . GLU A 1 73 ? -0.468 -0.433 -11.366 1.00 90.12 73 GLU A N 1
ATOM 547 C CA . GLU A 1 73 ? -0.591 -1.779 -10.813 1.00 90.12 73 GLU A CA 1
ATOM 548 C C . GLU A 1 73 ? -0.081 -1.909 -9.369 1.00 90.12 73 GLU A C 1
ATOM 550 O O . GLU A 1 73 ? -0.327 -2.923 -8.711 1.00 90.12 73 GLU A O 1
ATOM 555 N N . VAL A 1 74 ? 0.644 -0.907 -8.870 1.00 90.62 74 VAL A N 1
ATOM 556 C CA . VAL A 1 74 ? 1.106 -0.841 -7.483 1.00 90.62 74 VAL A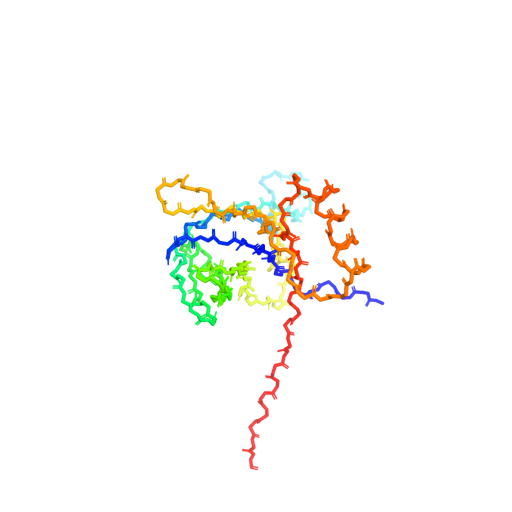 CA 1
ATOM 557 C C . VAL A 1 74 ? 0.075 -0.054 -6.695 1.00 90.62 74 VAL A C 1
ATOM 559 O O . VAL A 1 74 ? -0.023 1.170 -6.782 1.00 90.62 74 VAL A O 1
ATOM 562 N N . VAL A 1 75 ? -0.724 -0.782 -5.927 1.00 92.19 75 VAL A N 1
ATOM 563 C CA . VAL A 1 75 ? -1.910 -0.233 -5.271 1.00 92.19 75 VAL A CA 1
ATOM 564 C C . VAL A 1 75 ? -1.819 -0.394 -3.769 1.00 92.19 75 VAL A C 1
ATOM 566 O O . VAL A 1 75 ? -1.238 -1.353 -3.254 1.00 92.19 75 VAL A O 1
ATOM 569 N N . VAL A 1 76 ? -2.450 0.525 -3.050 1.00 90.75 76 VAL A N 1
ATOM 570 C CA . VAL A 1 76 ? -2.722 0.351 -1.630 1.00 90.75 76 VAL A CA 1
ATOM 571 C C . VAL A 1 76 ? -4.127 -0.216 -1.455 1.00 90.75 76 VAL A C 1
ATOM 573 O O . VAL A 1 76 ? -5.082 0.235 -2.075 1.00 90.75 76 VAL A O 1
ATOM 576 N N . SER A 1 77 ? -4.279 -1.232 -0.616 1.00 89.75 77 SER A N 1
ATOM 577 C CA . SER A 1 77 ? -5.583 -1.787 -0.247 1.00 89.75 77 SER A CA 1
ATOM 578 C C . SER A 1 77 ? -5.575 -2.155 1.229 1.00 89.75 77 SER A C 1
ATOM 580 O O . SER A 1 77 ? -4.607 -1.906 1.946 1.00 89.75 77 SER A O 1
ATOM 582 N N . GLY A 1 78 ? -6.660 -2.730 1.727 1.00 86.69 78 GLY A N 1
ATOM 583 C CA . GLY A 1 78 ? -6.764 -3.027 3.135 1.00 86.69 78 GLY A CA 1
ATOM 584 C C . GLY A 1 78 ? -7.995 -3.805 3.536 1.00 86.69 78 GLY A C 1
ATOM 585 O O . GLY A 1 78 ? -8.837 -4.185 2.726 1.00 86.69 78 GLY A O 1
ATOM 586 N N . ARG A 1 79 ? -8.109 -4.008 4.841 1.00 84.75 79 ARG A N 1
ATOM 587 C CA . ARG A 1 79 ? -9.315 -4.487 5.500 1.00 84.75 79 ARG A CA 1
ATOM 588 C C . ARG A 1 79 ? -9.575 -3.607 6.705 1.00 84.75 79 ARG A C 1
ATOM 590 O O . ARG A 1 79 ? -8.672 -3.424 7.515 1.00 84.75 79 ARG A O 1
ATOM 597 N N . ALA A 1 80 ? -10.794 -3.115 6.852 1.00 86.75 80 ALA A N 1
ATOM 598 C CA . ALA A 1 80 ? -11.210 -2.412 8.052 1.00 86.75 80 ALA A CA 1
ATOM 599 C C . ALA A 1 80 ? -12.346 -3.171 8.746 1.00 86.75 80 ALA A C 1
ATOM 601 O O . ALA A 1 80 ? -13.167 -3.827 8.106 1.00 86.75 80 ALA A O 1
ATOM 602 N N . ARG A 1 81 ? -12.374 -3.126 10.074 1.00 84.25 81 ARG A N 1
ATOM 603 C CA . ARG A 1 81 ? -13.481 -3.640 10.887 1.00 84.25 81 ARG A CA 1
ATOM 604 C C . ARG A 1 81 ? -13.798 -2.652 11.993 1.00 84.25 81 ARG A C 1
ATOM 606 O O . ARG A 1 81 ? -12.875 -2.018 12.507 1.00 84.25 81 ARG A O 1
ATOM 613 N N . LEU A 1 82 ? -15.066 -2.546 12.367 1.00 81.88 82 LEU A N 1
ATOM 614 C CA . LEU A 1 82 ? -15.462 -1.728 13.503 1.00 81.88 82 LEU A CA 1
ATOM 615 C C . LEU A 1 82 ? -15.440 -2.589 14.773 1.00 81.88 82 LEU A C 1
ATOM 617 O O . LEU A 1 82 ? -15.978 -3.692 14.800 1.00 81.88 82 LEU A O 1
ATOM 621 N N . LEU A 1 83 ? -14.774 -2.111 15.818 1.00 75.31 83 LEU A N 1
ATOM 622 C CA . LEU A 1 83 ? -14.711 -2.754 17.127 1.00 75.31 83 LEU A CA 1
ATOM 623 C C . LEU A 1 83 ? -14.898 -1.676 18.192 1.00 75.31 83 LEU A C 1
ATOM 625 O O . LEU A 1 83 ? -14.106 -0.739 18.248 1.00 75.31 83 LEU A O 1
ATOM 629 N N . ASP A 1 84 ? -15.954 -1.777 18.998 1.00 76.19 84 ASP A N 1
ATOM 630 C CA . ASP A 1 84 ? -16.275 -0.818 20.067 1.00 76.19 84 ASP A CA 1
ATOM 631 C C . ASP A 1 84 ? -16.280 0.653 19.596 1.00 76.19 84 ASP A C 1
ATOM 633 O O . ASP A 1 84 ? -15.725 1.543 20.242 1.00 76.19 84 ASP A O 1
ATOM 637 N N . GLY A 1 85 ? -16.852 0.909 18.412 1.00 75.94 85 GLY A N 1
ATOM 638 C CA . GLY A 1 85 ? -16.901 2.246 17.800 1.00 75.94 85 GLY A CA 1
ATOM 639 C C . GLY A 1 85 ? -15.569 2.739 17.219 1.00 75.94 85 GLY A C 1
ATOM 640 O O . GLY A 1 85 ? -15.471 3.891 16.800 1.00 75.94 85 GLY A O 1
ATOM 641 N N . LYS A 1 86 ? -14.543 1.883 17.170 1.00 74.81 86 LYS A N 1
ATOM 642 C CA . LYS A 1 86 ? -13.204 2.193 16.659 1.00 74.81 86 LYS A CA 1
ATOM 643 C C . LYS A 1 86 ? -12.875 1.362 15.417 1.00 74.81 86 LYS A C 1
ATOM 645 O O . LYS A 1 86 ? -13.179 0.175 15.350 1.00 74.81 86 LYS A O 1
ATOM 650 N N . TRP A 1 87 ? -12.212 1.970 14.436 1.00 77.94 87 TRP A N 1
ATOM 651 C CA . TRP A 1 87 ? -11.789 1.287 13.209 1.00 77.94 87 TRP A CA 1
ATOM 652 C C . TRP A 1 87 ? -10.487 0.509 13.397 1.00 77.94 87 TRP A C 1
ATOM 654 O O . TRP A 1 87 ? -9.422 1.101 13.458 1.00 77.94 87 TRP A O 1
ATOM 664 N N . LEU A 1 88 ? -10.502 -0.818 13.396 1.00 78.69 88 LEU A N 1
ATOM 665 C CA . LEU A 1 88 ? -9.255 -1.557 13.203 1.00 78.69 88 LEU A CA 1
ATOM 666 C C . LEU A 1 88 ? -8.980 -1.689 11.706 1.00 78.69 88 LEU A C 1
ATOM 668 O O . LEU A 1 88 ? -9.751 -2.347 11.006 1.00 78.69 88 LEU A O 1
ATOM 672 N N . VAL A 1 89 ? -7.881 -1.104 11.229 1.00 77.88 89 VAL A N 1
ATOM 673 C CA . VAL A 1 89 ? -7.530 -1.083 9.808 1.00 77.88 89 VAL A CA 1
ATOM 674 C C . VAL A 1 89 ? -6.235 -1.863 9.580 1.00 77.88 89 VAL A C 1
ATOM 676 O O . VAL A 1 89 ? -5.265 -1.775 10.322 1.00 77.88 89 VAL A O 1
ATOM 679 N N . SER A 1 90 ? -6.221 -2.686 8.543 1.00 80.38 90 SER A N 1
ATOM 680 C CA . SER A 1 90 ? -5.031 -3.332 7.999 1.00 80.38 90 SER A CA 1
ATOM 681 C C . SER A 1 90 ? -4.805 -2.784 6.607 1.00 80.38 90 SER A C 1
ATOM 683 O O . SER A 1 90 ? -5.687 -2.929 5.772 1.00 80.38 90 SER A O 1
ATOM 685 N N . VAL A 1 91 ? -3.668 -2.141 6.371 1.00 83.94 91 VAL A N 1
ATOM 686 C CA . VAL A 1 91 ? -3.290 -1.528 5.096 1.00 83.94 91 VAL A CA 1
ATOM 687 C C . VAL A 1 91 ? -2.169 -2.350 4.471 1.00 83.94 91 VAL A C 1
ATOM 689 O O . VAL A 1 91 ? -1.240 -2.776 5.154 1.00 83.94 91 VAL A O 1
ATOM 692 N N . PHE A 1 92 ? -2.244 -2.575 3.168 1.00 83.75 92 PHE A N 1
ATOM 693 C CA . PHE A 1 92 ? -1.292 -3.361 2.403 1.00 83.75 92 PHE A CA 1
ATOM 694 C C . PHE A 1 92 ? -0.856 -2.590 1.167 1.00 83.75 92 PHE A C 1
ATOM 696 O O . PHE A 1 92 ? -1.700 -2.093 0.424 1.00 83.75 92 PHE A O 1
ATOM 703 N N . LEU A 1 93 ? 0.449 -2.579 0.915 1.00 87.25 93 LEU A N 1
ATOM 704 C CA . LEU A 1 93 ? 1.001 -2.254 -0.390 1.00 87.25 93 LEU A CA 1
ATOM 705 C C . LEU A 1 93 ? 1.040 -3.532 -1.232 1.00 87.25 93 LEU A C 1
ATOM 707 O O . LEU A 1 93 ? 1.722 -4.504 -0.879 1.00 87.25 93 LEU A O 1
ATOM 711 N N . ILE A 1 94 ? 0.288 -3.535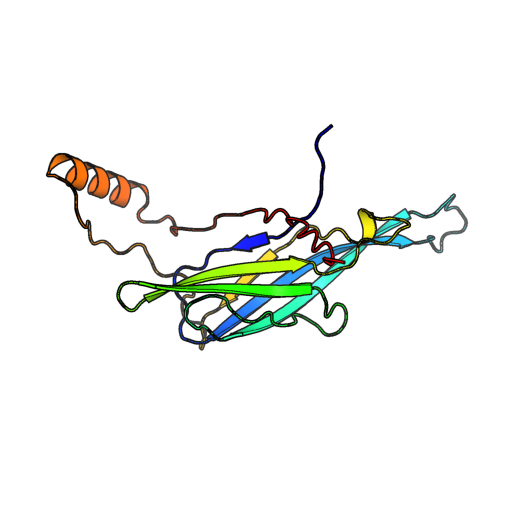 -2.326 1.00 88.69 94 ILE A N 1
ATOM 712 C CA . ILE A 1 94 ? 0.124 -4.675 -3.220 1.00 88.69 94 ILE A CA 1
ATOM 713 C C . ILE A 1 94 ? 0.870 -4.377 -4.515 1.00 88.69 94 ILE A C 1
ATOM 715 O O . ILE A 1 94 ? 0.537 -3.450 -5.245 1.00 88.69 94 ILE A O 1
ATOM 719 N N . ASN A 1 95 ? 1.865 -5.207 -4.812 1.00 88.69 95 ASN A N 1
ATOM 720 C CA . ASN A 1 95 ? 2.545 -5.182 -6.096 1.00 88.69 95 ASN A CA 1
ATOM 721 C C . ASN A 1 95 ? 1.777 -6.046 -7.106 1.00 88.69 95 ASN A C 1
ATOM 723 O O . ASN A 1 95 ? 1.862 -7.274 -7.057 1.00 88.69 95 ASN A O 1
ATOM 727 N N . GLY A 1 96 ? 1.026 -5.403 -8.000 1.00 86.50 96 GLY A N 1
ATOM 728 C CA . GLY A 1 96 ? 0.310 -6.047 -9.100 1.00 86.50 96 GLY A CA 1
ATOM 729 C C . GLY A 1 96 ? 1.132 -6.231 -10.377 1.00 86.50 96 GLY A C 1
ATOM 730 O O . GLY A 1 96 ? 0.570 -6.689 -11.371 1.00 86.50 96 GLY A O 1
ATOM 731 N N . LYS A 1 97 ? 2.436 -5.896 -10.383 1.00 82.81 97 LYS A N 1
ATOM 732 C CA . LYS A 1 97 ? 3.282 -6.033 -11.579 1.00 82.81 97 LYS A CA 1
ATOM 733 C C . LYS A 1 97 ? 3.275 -7.470 -12.098 1.00 82.81 97 LYS A C 1
ATOM 735 O O . LYS A 1 97 ? 3.622 -8.389 -11.344 1.00 82.81 97 LYS A O 1
ATOM 740 N N . PRO A 1 98 ? 2.927 -7.691 -13.381 1.00 79.19 98 PRO A N 1
ATOM 741 C CA . PRO A 1 98 ? 3.056 -9.008 -13.971 1.00 79.19 98 PRO A CA 1
ATOM 742 C C . PRO A 1 98 ? 4.531 -9.398 -13.954 1.00 79.19 98 PRO A C 1
ATOM 744 O O . PRO A 1 98 ? 5.409 -8.601 -14.284 1.00 79.19 98 PRO A O 1
ATOM 747 N N . LYS A 1 99 ? 4.815 -10.638 -13.555 1.00 77.94 99 LYS A N 1
ATOM 748 C CA . LYS A 1 99 ? 6.179 -11.161 -13.576 1.00 77.94 99 LYS A CA 1
ATOM 749 C C . LYS A 1 99 ? 6.608 -11.322 -15.042 1.00 77.94 99 LYS A C 1
ATOM 751 O O . LYS A 1 99 ? 6.005 -12.150 -15.729 1.00 77.94 99 LYS A O 1
ATOM 756 N N . PRO A 1 100 ? 7.615 -10.578 -15.531 1.00 80.00 100 PRO A N 1
ATOM 757 C CA . PRO A 1 100 ? 8.049 -10.703 -16.913 1.00 80.00 100 PRO A CA 1
ATOM 758 C C . PRO A 1 100 ? 8.702 -12.071 -17.145 1.00 80.00 100 PRO A C 1
ATOM 760 O O . PRO A 1 100 ? 9.256 -12.683 -16.225 1.00 80.00 100 PRO A O 1
ATOM 763 N N . SER A 1 101 ? 8.628 -12.558 -18.386 1.00 76.50 101 SER A N 1
ATOM 764 C CA . SER A 1 101 ? 9.250 -13.824 -18.803 1.00 76.50 101 SER A CA 1
ATOM 765 C C . SER A 1 101 ? 10.779 -13.755 -18.775 1.00 76.50 101 SER A C 1
ATOM 767 O O . SER A 1 101 ? 11.437 -14.758 -18.512 1.00 76.50 101 SER A O 1
ATOM 769 N N . HIS A 1 102 ? 11.337 -12.563 -18.990 1.00 72.81 102 HIS A N 1
ATOM 770 C CA . HIS A 1 102 ? 12.762 -12.269 -18.924 1.00 72.81 102 HIS A CA 1
ATOM 771 C C . HIS A 1 102 ? 13.031 -11.263 -17.796 1.00 72.81 102 HIS A C 1
ATOM 773 O O . HIS A 1 102 ? 12.243 -10.342 -17.601 1.00 72.81 102 HIS A O 1
ATOM 779 N N . LEU A 1 103 ? 14.129 -11.433 -17.048 1.00 76.00 103 LEU A N 1
ATOM 780 C CA . LEU A 1 103 ? 14.496 -10.576 -15.904 1.00 76.00 103 LEU A CA 1
ATOM 781 C C . LEU A 1 103 ? 13.390 -10.448 -14.843 1.00 76.00 103 LEU A C 1
ATOM 783 O O . LEU A 1 103 ? 13.072 -9.360 -14.386 1.00 76.00 103 LEU A O 1
ATOM 787 N N . ALA A 1 104 ? 12.830 -11.575 -14.408 1.00 74.81 104 ALA A N 1
ATOM 788 C CA . ALA A 1 104 ? 11.778 -11.641 -13.390 1.00 74.81 104 ALA A CA 1
ATOM 789 C C . ALA A 1 104 ? 12.034 -10.833 -12.097 1.00 74.81 104 ALA A C 1
ATOM 791 O O . ALA A 1 104 ? 11.083 -10.472 -11.403 1.00 74.81 104 ALA A O 1
ATOM 792 N N . GLU A 1 105 ? 13.300 -10.596 -11.759 1.00 76.44 105 GLU A N 1
ATOM 793 C CA . GLU A 1 105 ? 13.738 -9.815 -10.599 1.00 76.44 105 GLU A CA 1
ATOM 794 C C . GLU A 1 105 ? 13.381 -8.325 -10.718 1.00 76.44 105 GLU A C 1
ATOM 796 O O . GLU A 1 105 ? 13.199 -7.666 -9.699 1.00 76.44 105 GLU A O 1
ATOM 801 N N . SER A 1 106 ? 13.184 -7.799 -11.934 1.00 77.75 106 SER A N 1
ATOM 802 C CA . SER A 1 106 ? 12.789 -6.397 -12.144 1.00 77.75 106 SER A CA 1
ATOM 803 C C . SER A 1 106 ? 11.367 -6.093 -11.667 1.00 77.75 106 SER A C 1
ATOM 805 O O . SER A 1 106 ? 11.049 -4.957 -11.324 1.00 77.75 106 SER A O 1
ATOM 807 N N . ALA A 1 107 ? 10.511 -7.115 -11.566 1.00 80.38 107 ALA A N 1
ATOM 808 C CA . ALA A 1 107 ? 9.175 -6.978 -10.993 1.00 80.38 107 ALA A CA 1
ATOM 809 C C . ALA A 1 107 ? 9.183 -6.947 -9.454 1.00 80.38 107 ALA A C 1
ATOM 811 O O . ALA A 1 107 ? 8.123 -6.788 -8.843 1.00 80.38 107 ALA A O 1
ATOM 812 N N . TRP A 1 108 ? 10.333 -7.149 -8.800 1.00 83.25 108 TRP A N 1
ATOM 813 C CA . TRP A 1 108 ? 10.402 -7.215 -7.342 1.00 83.25 108 TRP A CA 1
ATOM 814 C C . TRP A 1 108 ? 10.497 -5.830 -6.723 1.00 83.25 108 TRP A C 1
ATOM 816 O O . TRP A 1 108 ? 11.343 -5.018 -7.079 1.00 83.25 108 TRP A O 1
ATOM 826 N N . MET A 1 109 ? 9.636 -5.607 -5.737 1.00 84.06 109 MET A N 1
ATOM 827 C CA . MET A 1 109 ? 9.600 -4.383 -4.956 1.00 84.06 109 MET A CA 1
ATOM 828 C C . MET A 1 109 ? 10.442 -4.545 -3.688 1.00 84.06 109 MET A C 1
ATOM 830 O O . MET A 1 109 ? 10.290 -5.529 -2.955 1.00 84.06 109 MET A O 1
ATOM 834 N N . PHE A 1 110 ? 11.293 -3.563 -3.412 1.00 83.88 110 PHE A N 1
ATOM 835 C CA . PHE A 1 110 ? 12.214 -3.551 -2.279 1.00 83.88 110 PHE A CA 1
ATOM 836 C C . PHE A 1 110 ? 12.116 -2.250 -1.484 1.00 83.88 110 PHE A C 1
ATOM 838 O O . PHE A 1 110 ? 11.552 -1.263 -1.949 1.00 83.88 110 PHE A O 1
ATOM 845 N N . GLN A 1 111 ? 12.700 -2.264 -0.277 1.00 85.56 111 GLN A N 1
ATOM 846 C CA . GLN A 1 111 ? 12.842 -1.088 0.597 1.00 85.56 111 GLN A CA 1
ATOM 847 C C . GLN A 1 111 ? 11.530 -0.332 0.837 1.00 85.56 111 GLN A C 1
ATOM 849 O O . GLN A 1 111 ? 11.510 0.892 0.939 1.00 85.56 111 GLN A O 1
ATOM 854 N N . VAL A 1 112 ? 10.435 -1.082 0.926 1.00 85.38 112 VAL A N 1
ATOM 855 C CA . VAL A 1 112 ? 9.106 -0.512 1.085 1.00 85.38 112 VAL A CA 1
ATOM 856 C C . VAL A 1 112 ? 9.003 0.209 2.423 1.00 85.38 112 VAL A C 1
ATOM 858 O O . VAL A 1 112 ? 9.294 -0.362 3.477 1.00 85.38 112 VAL A O 1
ATOM 861 N N . ARG A 1 113 ? 8.518 1.442 2.375 1.00 86.75 113 ARG A N 1
ATOM 862 C CA . ARG A 1 113 ? 8.112 2.244 3.523 1.00 86.75 113 ARG A CA 1
ATOM 863 C C . ARG A 1 113 ? 6.682 2.704 3.298 1.00 86.75 113 ARG A C 1
ATOM 865 O O . ARG A 1 113 ? 6.312 3.047 2.184 1.00 86.75 113 ARG A O 1
ATOM 872 N N . MET A 1 114 ? 5.887 2.724 4.360 1.00 84.88 114 MET A N 1
ATOM 873 C CA . MET A 1 114 ? 4.514 3.208 4.305 1.00 84.88 114 MET A CA 1
ATOM 874 C C . MET A 1 114 ? 4.230 4.064 5.533 1.00 84.88 114 MET A C 1
ATOM 876 O O . MET A 1 114 ? 4.610 3.700 6.646 1.00 84.88 114 MET A O 1
ATOM 880 N N . SER A 1 115 ? 3.572 5.194 5.312 1.00 83.88 115 SER A N 1
ATOM 881 C CA . SER A 1 115 ? 3.096 6.115 6.335 1.00 83.88 115 SER A CA 1
ATOM 882 C C . SER A 1 115 ? 1.589 6.261 6.193 1.00 83.88 115 SER A C 1
ATOM 884 O O . SER A 1 115 ? 1.071 6.329 5.081 1.00 83.88 115 SER A O 1
ATOM 886 N N . VAL A 1 116 ? 0.880 6.282 7.317 1.00 81.44 116 VAL A N 1
ATOM 887 C CA . VAL A 1 116 ? -0.575 6.440 7.345 1.00 81.44 116 VAL A CA 1
ATOM 888 C C . VAL A 1 116 ? -0.902 7.629 8.228 1.00 81.44 116 VAL A C 1
ATOM 890 O O . VAL A 1 116 ? -0.457 7.697 9.374 1.00 81.44 116 VAL A O 1
ATOM 893 N N . GLN A 1 117 ? -1.684 8.556 7.688 1.00 79.31 117 GLN A N 1
ATOM 894 C CA . GLN A 1 117 ? -2.104 9.777 8.356 1.00 79.31 117 GLN A CA 1
ATOM 895 C C . GLN A 1 117 ? -3.631 9.823 8.446 1.00 79.31 117 GLN A C 1
ATOM 897 O O . GLN A 1 117 ? -4.346 9.514 7.487 1.00 79.31 117 GLN A O 1
ATOM 902 N N . ALA A 1 118 ? -4.135 10.224 9.611 1.00 75.56 118 ALA A N 1
ATOM 903 C CA . ALA A 1 118 ? -5.548 10.520 9.781 1.00 75.56 118 ALA A CA 1
ATOM 904 C C . ALA A 1 118 ? -5.888 11.885 9.149 1.00 75.56 118 ALA A C 1
ATOM 906 O O . ALA A 1 118 ? -5.009 12.746 9.025 1.00 75.56 118 ALA A O 1
ATOM 907 N N . PRO A 1 119 ? -7.161 12.137 8.791 1.00 73.12 119 PRO A N 1
ATOM 908 C CA . PRO A 1 119 ? -7.605 13.441 8.321 1.00 73.12 119 PRO A CA 1
ATOM 909 C C . PRO A 1 119 ? -7.267 14.523 9.340 1.00 73.12 119 PRO A C 1
ATOM 911 O O . PRO A 1 119 ? -7.385 14.309 10.548 1.00 73.12 119 PRO A O 1
ATOM 914 N N . GLY A 1 120 ? -6.855 15.689 8.848 1.00 68.25 120 GLY A N 1
ATOM 915 C CA . GLY A 1 120 ? -6.530 16.829 9.704 1.00 68.25 120 GLY A CA 1
ATOM 916 C C . GLY A 1 120 ? -5.280 16.638 10.571 1.00 68.25 120 GLY A C 1
ATOM 917 O O . GLY A 1 120 ? -5.128 17.357 11.551 1.00 68.25 120 GLY A O 1
ATOM 918 N N . GLY A 1 121 ? -4.404 15.677 10.248 1.00 65.81 121 GLY A N 1
ATOM 919 C CA . GLY A 1 121 ? -3.142 15.463 10.970 1.00 65.81 121 GLY A CA 1
ATOM 920 C C . GLY A 1 121 ? -3.303 14.821 12.350 1.00 65.81 121 GLY A C 1
ATOM 921 O O . GLY A 1 121 ? -2.370 14.840 13.151 1.00 65.81 121 GLY A O 1
ATOM 922 N N . ALA A 1 122 ? -4.477 14.254 12.646 1.00 66.81 122 ALA A N 1
ATOM 923 C CA . ALA A 1 122 ? -4.711 13.533 13.890 1.00 66.81 122 ALA A CA 1
ATOM 924 C C . ALA A 1 122 ? -3.834 12.267 13.991 1.00 66.81 122 ALA A C 1
ATOM 926 O O . ALA A 1 122 ? -3.291 11.759 13.005 1.00 66.81 122 ALA A O 1
ATOM 927 N N . ALA A 1 123 ? -3.715 11.719 15.201 1.00 64.12 123 ALA A N 1
ATOM 928 C CA . ALA A 1 123 ? -3.019 10.454 15.398 1.00 64.12 123 ALA A CA 1
ATOM 929 C C . ALA A 1 123 ? -3.755 9.319 14.660 1.00 64.12 123 ALA A C 1
ATOM 931 O O . ALA A 1 123 ? -4.904 9.011 14.968 1.00 64.12 123 ALA A O 1
ATOM 932 N N . ALA A 1 124 ? -3.075 8.681 13.704 1.00 67.06 124 ALA A N 1
ATOM 933 C CA . ALA A 1 124 ? -3.580 7.519 12.960 1.00 67.06 124 ALA A CA 1
ATOM 934 C C . ALA A 1 124 ? -3.520 6.201 13.754 1.00 67.06 124 ALA A C 1
ATOM 936 O O . ALA A 1 124 ? -4.005 5.171 13.285 1.00 67.06 124 ALA A O 1
ATOM 937 N N . PHE A 1 125 ? -2.885 6.234 14.927 1.00 69.00 125 PHE A N 1
ATOM 938 C CA . PHE A 1 125 ? -2.706 5.100 15.821 1.00 69.00 125 PHE A CA 1
ATOM 939 C C . PHE A 1 125 ? -3.250 5.471 17.202 1.00 69.00 125 PHE A C 1
ATOM 941 O O . PHE A 1 125 ? -2.714 6.378 17.842 1.00 69.00 125 PHE A O 1
ATOM 948 N N . LEU A 1 126 ? -4.298 4.786 17.673 1.00 65.19 126 LEU A N 1
ATOM 949 C CA . LEU A 1 126 ? -4.774 4.959 19.050 1.00 65.19 126 LEU A CA 1
ATOM 950 C C . LEU A 1 126 ? -4.037 4.022 20.022 1.00 65.19 126 LEU A C 1
ATOM 952 O O . LEU A 1 126 ? -3.660 2.906 19.650 1.00 65.19 126 LEU A O 1
ATOM 956 N N . PRO A 1 127 ? -3.857 4.447 21.287 1.00 60.62 127 PRO A N 1
ATOM 957 C CA . PRO A 1 127 ? -3.303 3.597 22.333 1.00 60.62 127 PRO A CA 1
ATOM 958 C C . PRO A 1 127 ? -4.230 2.415 22.660 1.00 60.62 127 PRO A C 1
ATOM 960 O O . PRO A 1 127 ? -5.453 2.497 22.495 1.00 60.62 127 PRO A O 1
ATOM 963 N N . ARG A 1 128 ? -3.634 1.330 23.182 1.00 60.91 128 ARG A N 1
ATOM 964 C CA . ARG A 1 128 ? -4.342 0.153 23.717 1.00 60.91 128 ARG A CA 1
ATOM 965 C C . ARG A 1 128 ? -5.508 0.600 24.615 1.00 60.91 128 ARG A C 1
ATOM 967 O O . ARG A 1 128 ? -5.269 1.361 25.557 1.00 60.91 128 ARG A O 1
ATOM 974 N N . PRO A 1 129 ? -6.748 0.115 24.405 1.00 58.69 129 PRO A N 1
ATOM 975 C CA . PRO A 1 129 ? -7.817 0.313 25.375 1.00 58.69 129 PRO A CA 1
ATOM 976 C C . PRO A 1 129 ? -7.408 -0.293 26.725 1.00 58.69 129 PRO A C 1
ATOM 978 O O . PRO A 1 129 ? -7.084 -1.473 26.806 1.00 58.69 129 PRO A O 1
ATOM 981 N N . ALA A 1 130 ? -7.447 0.494 27.801 1.00 56.25 130 ALA A N 1
ATOM 982 C CA . ALA A 1 130 ? -7.066 0.042 29.146 1.00 56.25 130 ALA A CA 1
ATOM 983 C C . ALA A 1 130 ? -8.056 -0.965 29.775 1.00 56.25 130 ALA A C 1
ATOM 985 O O . ALA A 1 130 ? -7.903 -1.353 30.934 1.00 56.25 130 ALA A O 1
ATOM 986 N N . VAL A 1 131 ? -9.101 -1.361 29.044 1.00 58.75 131 VAL A N 1
ATOM 987 C CA . VAL A 1 131 ? -10.184 -2.188 29.570 1.00 58.75 131 VAL A CA 1
ATOM 988 C C . VAL A 1 131 ? -9.818 -3.660 29.413 1.00 58.75 131 VAL A C 1
ATOM 990 O O . VAL A 1 131 ? -9.806 -4.211 28.318 1.00 58.75 131 VAL A O 1
ATOM 993 N N . ILE A 1 132 ? -9.510 -4.289 30.543 1.00 59.16 132 ILE A N 1
ATOM 994 C CA . ILE A 1 132 ? -9.353 -5.737 30.690 1.00 59.16 132 ILE A CA 1
ATOM 995 C C . ILE A 1 132 ? -10.754 -6.355 30.571 1.00 59.16 132 ILE A C 1
ATOM 997 O O . ILE A 1 132 ? -11.576 -6.185 31.474 1.00 59.16 132 ILE A O 1
ATOM 1001 N N . SER A 1 133 ? -11.053 -7.036 29.463 1.00 61.69 133 SER A N 1
ATOM 1002 C CA . SER A 1 133 ? -12.347 -7.698 29.247 1.00 61.69 133 SER A CA 1
ATOM 1003 C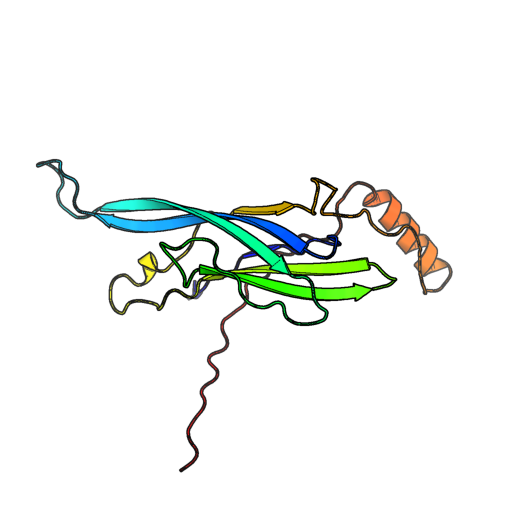 C . SER A 1 133 ? -12.216 -9.219 29.324 1.00 61.69 133 SER A C 1
ATOM 1005 O O . SER A 1 133 ? -11.353 -9.797 28.666 1.00 61.69 133 SER A O 1
ATOM 1007 N N . GLY A 1 134 ? -13.119 -9.873 30.060 1.00 65.56 134 GLY A N 1
ATOM 1008 C CA . GLY A 1 134 ? -13.131 -11.334 30.210 1.00 65.56 134 GLY A CA 1
ATOM 1009 C C . GLY A 1 134 ? -12.060 -11.877 31.169 1.00 65.56 134 GLY A C 1
ATOM 1010 O O . GLY A 1 134 ? -11.323 -11.110 31.790 1.00 65.56 134 GLY A O 1
ATOM 1011 N N . GLY A 1 135 ? -12.013 -13.204 31.309 1.00 73.12 135 GLY A N 1
ATOM 1012 C CA . GLY A 1 135 ? -11.049 -13.926 32.151 1.00 73.12 135 GLY A CA 1
ATOM 1013 C C . GLY A 1 135 ? -11.402 -13.985 33.642 1.00 73.12 135 GLY A C 1
ATOM 1014 O O . GLY A 1 135 ? -12.193 -13.181 34.155 1.00 73.12 135 GLY A O 1
ATOM 1015 N N . ASP A 1 136 ? -10.814 -14.955 34.341 1.00 80.75 136 ASP A N 1
ATOM 1016 C CA . ASP A 1 136 ? -10.911 -15.077 35.795 1.00 80.75 136 ASP A CA 1
ATOM 1017 C C . ASP A 1 136 ? -10.003 -14.057 36.525 1.00 80.75 136 ASP A C 1
ATOM 1019 O O . ASP A 1 136 ? -9.417 -13.146 35.933 1.00 80.75 136 ASP A O 1
ATOM 1023 N N . ARG A 1 137 ? -9.907 -14.144 37.857 1.00 81.50 137 ARG A N 1
ATOM 1024 C CA . ARG A 1 137 ? -9.105 -13.191 38.645 1.00 81.50 137 ARG A CA 1
ATOM 1025 C C . ARG A 1 137 ? -7.604 -13.278 38.331 1.00 81.50 137 ARG A C 1
ATOM 1027 O O . ARG A 1 137 ? -6.928 -12.249 38.404 1.00 81.50 137 ARG A O 1
ATOM 1034 N N . ALA A 1 138 ? -7.094 -14.464 38.001 1.00 82.00 138 ALA A N 1
ATOM 1035 C CA . ALA A 1 138 ? -5.699 -14.670 37.634 1.00 82.00 138 ALA A CA 1
ATOM 1036 C C . ALA A 1 138 ? -5.428 -14.130 36.223 1.00 82.00 138 ALA A C 1
ATOM 1038 O O . ALA A 1 138 ? -4.469 -13.376 36.039 1.00 82.00 138 ALA A O 1
ATOM 1039 N N . ASP A 1 139 ? -6.332 -14.390 35.276 1.00 75.06 139 ASP A N 1
ATOM 1040 C CA . ASP A 1 139 ? -6.264 -13.860 33.911 1.00 75.06 139 ASP A CA 1
ATOM 1041 C C . ASP A 1 139 ? -6.241 -12.330 33.903 1.00 75.06 139 ASP A C 1
ATOM 1043 O O . ASP A 1 139 ? -5.420 -11.706 33.231 1.00 75.06 139 ASP A O 1
ATOM 1047 N N . LYS A 1 140 ? -7.114 -11.694 34.693 1.00 78.38 140 LYS A N 1
ATOM 1048 C CA . LYS A 1 140 ? -7.166 -10.229 34.798 1.00 78.38 140 LYS A CA 1
ATOM 1049 C C . LYS A 1 140 ? -5.896 -9.650 35.420 1.00 78.38 140 LYS A C 1
ATOM 1051 O O . LYS A 1 140 ? -5.441 -8.585 34.999 1.00 78.38 140 LYS A O 1
ATOM 1056 N N . ALA A 1 141 ? -5.311 -10.325 36.412 1.00 80.94 141 ALA A N 1
ATOM 1057 C CA . ALA A 1 141 ? -4.044 -9.902 37.007 1.00 80.94 141 ALA A CA 1
ATOM 1058 C C . ALA A 1 141 ? -2.894 -9.991 35.994 1.00 80.94 141 ALA A C 1
ATOM 1060 O O . ALA A 1 141 ? -2.059 -9.085 35.928 1.00 80.94 141 ALA A O 1
ATOM 1061 N N . GLU A 1 142 ? -2.888 -11.033 35.165 1.00 78.00 142 GLU A N 1
ATOM 1062 C CA . GLU A 1 142 ? -1.898 -11.207 34.109 1.00 78.00 142 GLU A CA 1
ATOM 1063 C C . GLU A 1 142 ? -2.052 -10.185 32.982 1.00 78.00 142 GLU A C 1
ATOM 1065 O O . GLU A 1 142 ? -1.094 -9.498 32.627 1.00 78.00 142 GLU A O 1
ATOM 1070 N N . GLN A 1 143 ? -3.276 -9.966 32.500 1.00 74.75 143 GLN A N 1
ATOM 1071 C CA . GLN A 1 143 ? -3.574 -8.917 31.524 1.00 74.75 143 GLN A CA 1
ATOM 1072 C C . GLN A 1 143 ? -3.154 -7.528 32.030 1.00 74.75 143 GLN A C 1
ATOM 1074 O O . GLN A 1 143 ? -2.592 -6.740 31.267 1.00 74.75 143 GLN A O 1
ATOM 1079 N N . LYS A 1 144 ? -3.344 -7.234 33.326 1.00 77.56 144 LYS A N 1
ATOM 1080 C CA . LYS A 1 144 ? -2.886 -5.980 33.947 1.00 77.56 144 LYS A CA 1
ATOM 1081 C C . LYS A 1 144 ? -1.360 -5.859 33.957 1.00 77.56 144 LYS A C 1
ATOM 1083 O O . LYS A 1 144 ? -0.840 -4.780 33.668 1.00 77.56 144 LYS A O 1
ATOM 1088 N N . ARG A 1 145 ? -0.637 -6.943 34.261 1.00 79.12 145 ARG A N 1
ATOM 1089 C CA . ARG A 1 145 ? 0.836 -6.980 34.199 1.00 79.12 145 ARG A CA 1
ATOM 1090 C C . ARG A 1 145 ? 1.342 -6.733 32.779 1.00 79.12 145 ARG A C 1
ATOM 1092 O O . ARG A 1 145 ? 2.200 -5.874 32.584 1.00 79.12 145 ARG A O 1
ATOM 1099 N N . LEU A 1 146 ? 0.741 -7.392 31.788 1.00 74.88 146 LEU A N 1
ATOM 1100 C CA . LEU A 1 146 ? 1.053 -7.187 30.372 1.00 74.88 146 LEU A CA 1
ATOM 1101 C C . LEU A 1 146 ? 0.760 -5.749 29.923 1.00 74.88 146 LEU A C 1
ATOM 1103 O O . LEU A 1 146 ? 1.571 -5.144 29.228 1.00 74.88 146 LEU A O 1
ATOM 1107 N N . MET A 1 147 ? -0.359 -5.156 30.349 1.00 68.94 147 MET A N 1
ATOM 1108 C CA . MET A 1 147 ? -0.651 -3.749 30.050 1.00 68.94 147 MET A CA 1
ATOM 1109 C C . MET A 1 147 ? 0.413 -2.804 30.604 1.00 68.94 147 MET A C 1
ATOM 1111 O O . MET A 1 147 ? 0.796 -1.875 29.905 1.00 68.94 147 MET A O 1
ATOM 1115 N N . MET A 1 148 ? 0.908 -3.028 31.825 1.00 71.25 148 MET A N 1
ATOM 1116 C CA . MET A 1 148 ? 1.970 -2.191 32.394 1.00 71.25 148 MET A CA 1
ATOM 1117 C C . MET A 1 148 ? 3.288 -2.337 31.628 1.00 71.25 148 MET A C 1
ATOM 1119 O O . MET A 1 148 ? 3.946 -1.329 31.373 1.00 71.25 148 MET A O 1
ATOM 1123 N N . ALA A 1 149 ? 3.640 -3.561 31.224 1.00 73.31 149 ALA A N 1
ATOM 1124 C CA . ALA A 1 149 ? 4.855 -3.841 30.462 1.00 73.31 149 ALA A CA 1
ATOM 1125 C C . ALA A 1 149 ? 4.839 -3.203 29.060 1.00 73.31 149 ALA A C 1
ATOM 1127 O O . ALA A 1 149 ? 5.850 -2.660 28.622 1.00 73.31 149 ALA A O 1
ATOM 1128 N N . TYR A 1 150 ? 3.687 -3.210 28.381 1.00 63.00 150 TYR A N 1
ATOM 1129 C CA . TYR A 1 150 ? 3.548 -2.743 26.994 1.00 63.00 150 TYR A CA 1
ATOM 1130 C C . TYR A 1 150 ? 2.815 -1.396 26.851 1.00 63.00 150 TYR A C 1
ATOM 1132 O O . TYR A 1 150 ? 2.415 -1.029 25.749 1.00 63.00 150 TYR A O 1
ATOM 1140 N N . ARG A 1 151 ? 2.649 -0.617 27.932 1.00 64.88 151 ARG A N 1
ATOM 1141 C CA . ARG A 1 151 ? 1.862 0.641 27.934 1.00 64.88 151 ARG A CA 1
ATOM 1142 C C . ARG A 1 151 ? 2.348 1.720 26.960 1.00 64.88 151 ARG A C 1
ATOM 1144 O O . ARG A 1 151 ? 1.575 2.596 26.592 1.00 64.88 151 ARG A O 1
ATOM 1151 N N . PHE A 1 152 ? 3.619 1.666 26.563 1.00 57.59 152 PHE A N 1
ATOM 1152 C CA . PHE A 1 152 ? 4.232 2.594 25.605 1.00 57.59 152 PHE A CA 1
ATOM 1153 C C . PHE A 1 152 ? 4.511 1.947 24.244 1.00 57.59 152 PHE A C 1
ATOM 1155 O O . PHE A 1 152 ? 5.177 2.538 23.401 1.00 57.59 152 PHE A O 1
ATOM 1162 N N . THR A 1 153 ? 4.043 0.716 24.028 1.00 53.34 153 THR A N 1
ATOM 1163 C CA . THR A 1 153 ? 4.217 -0.000 22.765 1.00 53.34 153 THR A CA 1
ATOM 1164 C C . THR A 1 153 ? 2.923 0.107 21.955 1.00 53.34 153 THR A C 1
ATOM 1166 O O . THR A 1 153 ? 1.891 -0.397 22.405 1.00 53.34 153 THR A O 1
ATOM 1169 N N . PRO A 1 154 ? 2.927 0.758 20.776 1.00 52.97 154 PRO A N 1
ATOM 1170 C CA . PRO A 1 154 ? 1.774 0.731 19.883 1.00 52.97 154 PRO A CA 1
ATOM 1171 C C . PRO A 1 154 ? 1.500 -0.714 19.455 1.00 52.97 154 PRO A C 1
ATOM 1173 O O . PRO A 1 154 ? 2.418 -1.471 19.146 1.00 52.97 154 PRO A O 1
ATOM 1176 N N . GLU A 1 155 ? 0.233 -1.121 19.491 1.00 48.03 155 GLU A N 1
ATOM 1177 C CA . GLU A 1 155 ? -0.088 -2.543 19.629 1.00 48.03 155 GLU A CA 1
ATOM 1178 C C . GLU A 1 155 ? 0.190 -3.404 18.397 1.00 48.03 155 GLU A C 1
ATOM 1180 O O . GLU A 1 155 ? 0.454 -4.596 18.540 1.00 48.03 155 GLU A O 1
ATOM 1185 N N . PHE A 1 156 ? 0.120 -2.852 17.184 1.00 48.75 156 PHE A N 1
ATOM 1186 C CA . PHE A 1 156 ? 0.159 -3.689 15.990 1.00 48.75 156 PHE A CA 1
ATOM 1187 C C . PHE A 1 156 ? 0.883 -3.013 14.826 1.00 48.75 156 PHE A C 1
ATOM 1189 O O . PHE A 1 156 ? 0.341 -2.167 14.129 1.00 48.75 156 PHE A O 1
ATOM 1196 N N . VAL A 1 157 ? 2.093 -3.490 14.537 1.00 37.06 157 VAL A N 1
ATOM 1197 C CA . VAL A 1 157 ? 2.614 -3.554 13.168 1.00 37.06 157 VAL A CA 1
ATOM 1198 C C . VAL A 1 157 ? 2.951 -5.015 12.921 1.00 37.06 157 VAL A C 1
ATOM 1200 O O . VAL A 1 157 ? 3.981 -5.513 13.365 1.00 37.06 157 VAL A O 1
ATOM 1203 N N . ARG A 1 158 ? 2.050 -5.744 12.257 1.00 37.38 158 ARG A N 1
ATOM 1204 C CA . ARG A 1 158 ? 2.340 -7.107 11.811 1.00 37.38 158 ARG A CA 1
ATOM 1205 C C . ARG A 1 158 ? 2.644 -7.071 10.323 1.00 37.38 158 ARG A C 1
ATOM 1207 O O . ARG A 1 158 ? 1.729 -6.968 9.511 1.00 37.38 158 ARG A O 1
ATOM 1214 N N . LEU A 1 159 ? 3.920 -7.220 9.982 1.00 34.72 159 LEU A N 1
ATOM 1215 C CA . LEU A 1 159 ? 4.334 -7.483 8.612 1.00 34.72 159 LEU A CA 1
ATOM 1216 C C . LEU A 1 159 ? 3.833 -8.880 8.222 1.00 34.72 159 LEU A C 1
ATOM 1218 O O . LEU A 1 159 ? 4.406 -9.891 8.624 1.00 34.72 159 LEU A O 1
ATOM 1222 N N . GLN A 1 160 ? 2.733 -8.950 7.476 1.00 40.06 160 GLN A N 1
ATOM 1223 C CA . GLN A 1 160 ? 2.274 -10.200 6.877 1.00 40.06 160 GLN A CA 1
ATOM 1224 C C . GLN A 1 160 ? 2.668 -10.233 5.403 1.00 40.06 160 GLN A C 1
ATOM 1226 O O . GLN A 1 160 ? 2.277 -9.368 4.621 1.00 40.06 160 GLN A O 1
ATOM 1231 N N . ARG A 1 161 ? 3.428 -11.265 5.026 1.00 37.69 161 ARG A N 1
ATOM 1232 C CA . ARG A 1 161 ? 3.675 -11.625 3.628 1.00 37.69 161 ARG A CA 1
ATOM 1233 C C . ARG A 1 161 ? 2.452 -12.391 3.121 1.00 37.69 161 ARG A C 1
ATOM 1235 O O . ARG A 1 161 ? 2.262 -13.552 3.481 1.00 37.69 161 ARG A O 1
ATOM 1242 N N . LEU A 1 162 ? 1.605 -11.749 2.321 1.00 42.12 162 LEU A N 1
ATOM 1243 C CA . LEU A 1 162 ? 0.508 -12.405 1.621 1.00 42.12 162 LEU A CA 1
ATOM 1244 C C . LEU A 1 162 ? 1.105 -13.236 0.479 1.00 42.12 162 LEU A C 1
ATOM 1246 O O . LEU A 1 162 ? 1.565 -12.711 -0.533 1.00 42.12 162 LEU A O 1
ATOM 1250 N N . GLY A 1 163 ? 1.115 -14.556 0.650 1.00 31.81 163 GLY A N 1
ATOM 1251 C CA . GLY A 1 163 ? 1.382 -15.478 -0.447 1.00 31.81 163 GLY A CA 1
ATOM 1252 C C . GLY A 1 163 ? 0.215 -15.445 -1.431 1.00 31.81 163 GLY A C 1
ATOM 1253 O O . GLY A 1 163 ? -0.928 -15.695 -1.050 1.00 31.81 163 GLY A O 1
ATOM 1254 N N . HIS A 1 164 ? 0.493 -15.141 -2.696 1.00 34.81 164 HIS A N 1
ATOM 1255 C CA . HIS A 1 164 ? -0.498 -15.224 -3.761 1.00 34.81 164 HIS A CA 1
ATOM 1256 C C . HIS A 1 164 ? -0.887 -16.702 -3.954 1.00 34.81 164 HIS A C 1
ATOM 1258 O O . HIS A 1 164 ? -0.100 -17.488 -4.486 1.00 34.81 164 HIS A O 1
ATOM 1264 N N . ARG A 1 165 ? -2.075 -17.120 -3.490 1.00 29.64 165 ARG A N 1
ATOM 1265 C CA . ARG A 1 165 ? -2.646 -18.413 -3.895 1.00 29.64 165 ARG A CA 1
ATOM 1266 C C . ARG A 1 165 ? -3.129 -18.260 -5.332 1.00 29.64 165 ARG A C 1
ATOM 1268 O O . ARG A 1 165 ? -4.120 -17.573 -5.566 1.00 29.64 165 ARG A O 1
ATOM 1275 N N . ARG A 1 166 ? -2.448 -18.919 -6.276 1.00 29.45 166 ARG A N 1
ATOM 1276 C CA . ARG A 1 166 ? -3.008 -19.192 -7.605 1.00 29.45 166 ARG A CA 1
ATOM 1277 C C . ARG A 1 166 ? -4.371 -19.850 -7.409 1.00 29.45 166 ARG A C 1
ATOM 1279 O O . ARG A 1 166 ? -4.456 -20.954 -6.878 1.00 29.45 166 ARG A O 1
ATOM 1286 N N . THR A 1 167 ? -5.430 -19.145 -7.775 1.00 31.36 167 THR A N 1
ATOM 1287 C CA . THR A 1 167 ? -6.744 -19.746 -7.972 1.00 31.36 167 THR A CA 1
ATOM 1288 C C . THR A 1 167 ? -6.737 -20.263 -9.402 1.00 31.36 167 THR A C 1
ATOM 1290 O O . THR A 1 167 ? -6.983 -19.514 -10.342 1.00 31.36 167 THR A O 1
ATOM 1293 N N . ASP A 1 168 ? -6.366 -21.532 -9.572 1.00 30.41 168 ASP A N 1
ATOM 1294 C CA . ASP A 1 168 ? -6.567 -22.235 -10.836 1.00 30.41 168 ASP A CA 1
ATOM 1295 C C . ASP A 1 168 ? -8.078 -22.438 -11.012 1.00 30.41 168 ASP A C 1
ATOM 1297 O O . ASP A 1 168 ? -8.658 -23.424 -10.557 1.00 30.41 168 ASP A O 1
ATOM 1301 N N . LEU A 1 169 ? -8.739 -21.471 -11.648 1.00 31.97 169 LEU A N 1
ATOM 1302 C CA . LEU A 1 169 ? -10.066 -21.673 -12.215 1.00 31.97 169 LEU A CA 1
ATOM 1303 C C . LEU A 1 169 ? -9.893 -22.532 -13.472 1.00 31.97 169 LEU A C 1
ATOM 1305 O O . LEU A 1 169 ? -9.585 -22.027 -14.550 1.00 31.97 169 LEU A O 1
ATOM 1309 N N . ARG A 1 170 ? -10.062 -23.852 -13.328 1.00 27.83 170 ARG A N 1
ATOM 1310 C CA . ARG A 1 170 ? -10.307 -24.722 -14.484 1.00 27.83 170 ARG A CA 1
ATOM 1311 C C . ARG A 1 170 ? -11.698 -24.403 -15.040 1.00 27.83 170 ARG A C 1
ATOM 1313 O O . ARG A 1 170 ? -12.656 -24.445 -14.267 1.00 27.83 170 ARG A O 1
ATOM 1320 N N . PRO A 1 171 ? -11.850 -24.142 -16.347 1.00 30.20 171 PRO A N 1
ATOM 1321 C CA . PRO A 1 171 ? -13.165 -24.161 -16.964 1.00 30.20 171 PRO A CA 1
ATOM 1322 C C . PRO A 1 171 ? -13.672 -25.608 -16.987 1.00 30.20 171 PRO A C 1
ATOM 1324 O O . PRO A 1 171 ? -12.996 -26.504 -17.498 1.00 30.20 171 PRO A O 1
ATOM 1327 N N . LEU A 1 172 ? -14.848 -25.834 -16.401 1.00 38.72 172 LEU A N 1
ATOM 1328 C CA . LEU A 1 172 ? -15.627 -27.048 -16.629 1.00 38.72 172 LEU A CA 1
ATOM 1329 C C . LEU A 1 172 ? -16.024 -27.058 -18.113 1.00 38.72 172 LEU A C 1
ATOM 1331 O O . LEU A 1 172 ? -16.632 -26.100 -18.591 1.00 38.72 172 LEU A O 1
ATOM 1335 N N . ARG A 1 173 ? -15.606 -28.101 -18.833 1.00 39.47 173 ARG A N 1
ATOM 1336 C CA . ARG A 1 173 ? -16.199 -28.506 -20.111 1.00 39.47 173 ARG A CA 1
ATOM 1337 C C . ARG A 1 173 ? -17.288 -29.525 -19.833 1.00 39.47 173 ARG A C 1
ATOM 1339 O O . ARG A 1 173 ? -17.062 -30.345 -18.914 1.00 39.47 173 ARG A O 1
#

Secondary structure (DSSP, 8-state):
-------PEEE--B---SEEEEEEEEEEEEEE--S-TT--SPEEEEEEEEEEEEEE--BEEEEEEES-SS-TTEEEEEEEEEETTEEEEEEEEEE-----SS-GGGG--EEEEEEEE-GGG--SS--------S--HHHHHHHHHHHHHTTTS-S--------------PPP-

pLDDT: mean 71.41, std 19.3, range [24.8, 94.0]

Sequence (173 aa):
MVSLAPSSLGAAPSTCPATSAVDADWAYHERVYPEDEDATGPVWRRVPERGSAHLKLREGILAPEQLNAVHPEVVVSGRARLLDGKWLVSVFLINGKPKPSHLAESAWMFQVRMSVQAPGGAAAFLPRPAVISGGDRADKAEQKRLMMAYRFTPEFVRLQRLGHRRTDLRPLR